Protein AF-A0A093ZI75-F1 (afdb_monomer)

pLDDT: mean 81.47, std 13.92, range [43.25, 97.25]

Solvent-accessible surface area (backbone atoms only — not comparable to full-atom values): 4120 Å² total; per-residue (Å²): 139,82,90,59,87,52,59,61,59,57,46,54,53,34,59,72,35,57,92,39,31,44,84,86,69,50,56,51,85,92,32,38,67,61,40,34,47,51,46,30,52,52,49,53,56,50,56,71,76,42,62,68,71,65,28,56,52,49,49,65,75,47,49,82,32,72,71,59,128

Sequence (69 aa):
MRDGEGWNEQADFWDRLEGFVGRDGWTSNETYEEALKMFASLREEGLKQMTGEERDDFEKRTKWASTAD

Secondary structure (DSSP, 8-state):
--S-TTHHHHHHHHHTTTTTS-TTS---TTTHHHHHHHHHHHHHHHHHH--HHHHHHHHHHHGGGGG--

Foldseek 3Di:
DPPPVCPVVLVVVQVVCPVQAHSVRDGDPVNVLVNLQVLLVVLVVVLVVDDDPVNVVSCVVSVSSVPND

Mean predicted aligned error: 7.29 Å

Radius of gyration: 13.77 Å; Cα contacts (8 Å, |Δi|>4): 41; chains: 1; 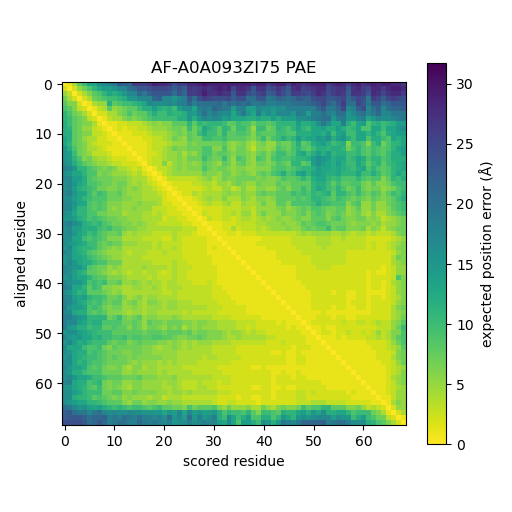bounding box: 41×15×28 Å

Structure (mmCIF, N/CA/C/O backbone):
data_AF-A0A093ZI75-F1
#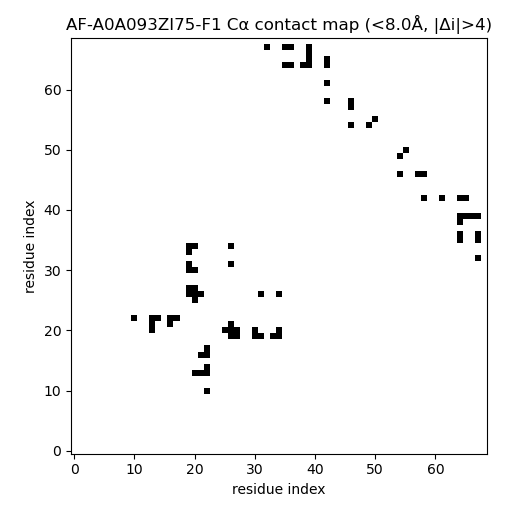
_entry.id   AF-A0A093ZI75-F1
#
loop_
_atom_site.group_PDB
_atom_site.id
_atom_site.type_symbol
_atom_site.label_atom_id
_atom_site.label_alt_id
_atom_site.label_comp_id
_atom_site.label_asym_id
_atom_site.label_entity_id
_atom_site.label_seq_id
_atom_site.pdbx_PDB_ins_code
_atom_site.Cartn_x
_atom_site.Cartn_y
_atom_site.Cartn_z
_atom_site.occupancy
_atom_site.B_iso_or_equiv
_atom_site.auth_seq_id
_atom_site.auth_comp_id
_atom_site.auth_asym_id
_atom_site.auth_atom_id
_atom_site.pdbx_PDB_model_num
ATOM 1 N N . MET A 1 1 ? -26.898 -8.186 -16.070 1.00 43.25 1 MET A N 1
ATOM 2 C CA . MET A 1 1 ? -25.467 -8.174 -16.423 1.00 43.25 1 MET A CA 1
ATOM 3 C C . MET A 1 1 ? -24.893 -6.947 -15.750 1.00 43.25 1 MET A C 1
ATOM 5 O O . MET A 1 1 ? -25.222 -5.847 -16.171 1.00 43.25 1 MET A O 1
ATOM 9 N N . ARG A 1 2 ? -24.208 -7.120 -14.620 1.00 51.72 2 ARG A N 1
ATOM 10 C CA . ARG A 1 2 ? -23.657 -6.013 -13.816 1.00 51.72 2 ARG A CA 1
ATOM 11 C C . ARG A 1 2 ? -22.173 -6.274 -13.529 1.00 51.72 2 ARG A C 1
ATOM 13 O O . ARG A 1 2 ? -21.663 -5.920 -12.482 1.00 51.72 2 ARG A O 1
ATOM 20 N N . ASP A 1 3 ? -21.507 -6.926 -14.480 1.00 54.62 3 ASP A N 1
ATOM 21 C CA . ASP A 1 3 ? -20.191 -7.553 -14.298 1.00 54.62 3 ASP A CA 1
ATOM 22 C C . ASP A 1 3 ? -19.086 -6.786 -15.047 1.00 54.62 3 ASP A C 1
ATOM 24 O O . ASP A 1 3 ? -18.156 -7.378 -15.583 1.00 54.62 3 ASP A O 1
ATOM 28 N N . GLY A 1 4 ? -19.225 -5.460 -15.150 1.00 53.88 4 GLY A N 1
ATOM 29 C CA . GLY A 1 4 ? -18.276 -4.605 -15.877 1.00 53.88 4 GLY A CA 1
ATOM 30 C C . GLY A 1 4 ? -18.181 -3.160 -15.383 1.00 53.88 4 GLY A C 1
ATOM 31 O O . GLY A 1 4 ? -17.270 -2.446 -15.795 1.00 53.88 4 GLY A O 1
ATOM 32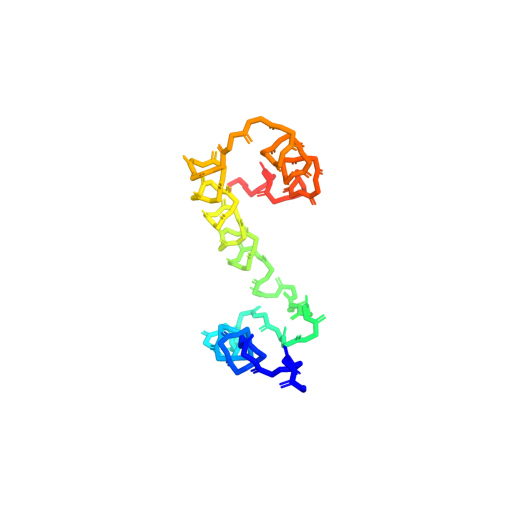 N N . GLU A 1 5 ? -19.073 -2.724 -14.487 1.00 49.84 5 GLU A N 1
ATOM 33 C CA . GLU A 1 5 ? -18.944 -1.430 -13.806 1.00 49.84 5 GLU A CA 1
ATOM 34 C C . GLU A 1 5 ? -17.794 -1.542 -12.796 1.00 49.84 5 GLU A C 1
ATOM 36 O O . GLU A 1 5 ? -17.907 -2.228 -11.785 1.00 49.84 5 GLU A O 1
ATOM 41 N N . GLY A 1 6 ? -16.651 -0.945 -13.134 1.00 55.62 6 GLY A N 1
ATOM 42 C CA . GLY A 1 6 ? -15.435 -0.943 -12.319 1.00 55.62 6 GLY A CA 1
ATOM 43 C C . GLY A 1 6 ? -14.233 -1.593 -12.999 1.00 55.62 6 GLY A C 1
ATOM 44 O O . GLY A 1 6 ? -13.129 -1.087 -12.846 1.00 55.62 6 GLY A O 1
ATOM 45 N N . TRP A 1 7 ? -14.417 -2.629 -13.829 1.00 61.06 7 TRP A N 1
ATOM 46 C CA . TRP A 1 7 ? -13.291 -3.383 -14.413 1.00 61.06 7 TRP A CA 1
ATOM 47 C C . TRP A 1 7 ? -12.330 -2.491 -15.217 1.00 61.06 7 TRP A C 1
ATOM 49 O O . TRP A 1 7 ? -11.116 -2.678 -15.155 1.00 61.06 7 TRP A O 1
ATOM 59 N N . ASN A 1 8 ? -12.871 -1.472 -15.896 1.00 66.44 8 ASN A N 1
ATOM 60 C CA . ASN A 1 8 ? -12.075 -0.446 -16.571 1.00 66.44 8 ASN A CA 1
ATOM 61 C C . ASN A 1 8 ? -11.353 0.487 -15.588 1.00 66.44 8 ASN A C 1
ATOM 63 O O . ASN A 1 8 ? -10.213 0.832 -15.835 1.00 66.44 8 ASN A O 1
ATOM 67 N N . GLU A 1 9 ? -11.956 0.856 -14.455 1.00 67.19 9 GLU A N 1
ATOM 68 C CA . GLU A 1 9 ? -11.313 1.717 -13.448 1.00 67.19 9 GLU A CA 1
ATOM 69 C C . GLU A 1 9 ? -10.177 0.994 -12.717 1.00 67.19 9 GLU A C 1
ATOM 71 O O . GLU A 1 9 ? -9.138 1.591 -12.445 1.00 67.19 9 GLU A O 1
ATOM 76 N N . GLN A 1 10 ? -10.343 -0.299 -12.418 1.00 65.88 10 GLN A N 1
ATOM 77 C CA . GLN A 1 10 ? -9.252 -1.105 -11.871 1.00 65.88 10 GLN A CA 1
ATOM 78 C C . GLN A 1 10 ? -8.145 -1.317 -12.907 1.00 65.88 10 GLN A C 1
ATOM 80 O O . GLN A 1 10 ? -6.974 -1.252 -12.546 1.00 65.88 10 GLN A O 1
ATOM 85 N N . ALA A 1 11 ? -8.485 -1.544 -14.178 1.00 68.69 11 ALA A N 1
ATOM 86 C CA . ALA A 1 11 ? -7.493 -1.639 -15.247 1.00 68.69 11 ALA A CA 1
ATOM 87 C C . ALA A 1 11 ? -6.736 -0.314 -15.439 1.00 68.69 11 ALA A C 1
ATOM 89 O O . ALA A 1 11 ? -5.514 -0.323 -15.390 1.00 68.69 11 ALA A O 1
ATOM 90 N N . ASP A 1 12 ? -7.441 0.816 -15.529 1.00 71.69 12 ASP A N 1
ATOM 91 C CA . ASP A 1 12 ? -6.856 2.155 -15.659 1.00 71.69 12 ASP A CA 1
ATOM 92 C C . ASP A 1 12 ? -5.981 2.521 -14.455 1.00 71.69 12 ASP A C 1
ATOM 94 O O . ASP A 1 12 ? -4.979 3.223 -14.594 1.00 71.69 12 ASP A O 1
ATOM 98 N N . PHE A 1 13 ? -6.351 2.068 -13.254 1.00 73.00 13 PHE A N 1
ATOM 99 C CA . PHE A 1 13 ? -5.514 2.213 -12.070 1.00 73.00 13 PHE A CA 1
ATOM 100 C C . PHE A 1 13 ? -4.182 1.479 -12.248 1.00 73.00 13 PHE A C 1
ATOM 102 O O . PHE A 1 13 ? -3.139 2.092 -12.048 1.00 73.00 13 PHE A O 1
ATOM 109 N N . TRP A 1 14 ? -4.202 0.209 -12.666 1.00 73.31 14 TRP A N 1
ATOM 110 C CA . TRP A 1 14 ? -2.979 -0.568 -12.893 1.00 73.31 14 TRP A CA 1
ATOM 111 C C . TRP A 1 14 ? -2.160 -0.059 -14.084 1.00 73.31 14 TRP A C 1
ATOM 113 O O . TRP A 1 14 ? -0.939 -0.016 -13.988 1.00 73.31 14 TRP A O 1
ATOM 123 N N . ASP A 1 15 ? -2.803 0.402 -15.156 1.00 76.94 15 ASP A N 1
ATOM 124 C CA . ASP A 1 15 ? -2.123 0.988 -16.317 1.00 76.94 15 ASP A CA 1
ATOM 125 C C . ASP A 1 15 ? -1.393 2.291 -15.939 1.00 76.94 15 ASP A C 1
ATOM 127 O O . ASP A 1 15 ? -0.306 2.567 -16.434 1.00 76.94 15 ASP A O 1
ATOM 131 N N . ARG A 1 16 ? -1.914 3.080 -14.987 1.00 75.06 16 ARG A N 1
ATOM 132 C CA . ARG A 1 16 ? -1.202 4.263 -14.456 1.00 75.06 16 ARG A CA 1
ATOM 133 C C . ARG A 1 16 ? 0.023 3.916 -13.610 1.00 75.06 16 ARG A C 1
ATOM 135 O O . ARG A 1 16 ? 0.833 4.803 -13.348 1.00 75.06 16 ARG A O 1
ATOM 142 N N . LEU A 1 17 ? 0.133 2.670 -13.158 1.00 75.38 17 LEU A N 1
ATOM 143 C CA . LEU A 1 17 ? 1.271 2.160 -12.392 1.00 75.38 17 LEU A CA 1
ATOM 144 C C . LEU A 1 17 ? 2.286 1.421 -13.276 1.00 75.38 17 LEU A C 1
ATOM 146 O O . LEU A 1 17 ? 3.328 0.984 -12.774 1.00 75.38 17 LEU A O 1
ATOM 150 N N . GLU A 1 18 ? 2.009 1.315 -14.581 1.00 74.69 18 GLU A N 1
ATOM 151 C CA . GLU A 1 18 ? 2.910 0.734 -15.570 1.00 74.69 18 GLU A CA 1
ATOM 152 C C . GLU A 1 18 ? 4.276 1.442 -15.520 1.00 74.69 18 GLU A C 1
ATOM 154 O O . GLU A 1 18 ? 4.376 2.667 -15.571 1.00 74.69 18 GLU A O 1
ATOM 159 N N . GLY A 1 19 ? 5.343 0.653 -15.362 1.00 71.62 19 GLY A N 1
ATOM 160 C CA . GLY A 1 19 ? 6.707 1.142 -15.127 1.00 71.62 19 GLY A CA 1
ATOM 161 C C . GLY A 1 19 ? 7.192 0.997 -13.680 1.00 71.62 19 GLY A C 1
ATOM 162 O O . GLY A 1 19 ? 8.395 0.876 -13.474 1.00 71.62 19 GLY A O 1
ATOM 163 N N . PHE A 1 20 ? 6.284 0.906 -12.701 1.00 73.75 20 PHE A N 1
ATOM 164 C CA . PHE A 1 20 ? 6.606 0.597 -11.297 1.00 73.75 20 PHE A CA 1
ATOM 165 C C . PHE A 1 20 ? 6.120 -0.794 -10.894 1.00 73.75 20 PHE A C 1
ATOM 167 O O . PHE A 1 20 ? 6.841 -1.549 -10.241 1.00 73.75 20 PHE A O 1
ATOM 174 N N . VAL A 1 21 ? 4.896 -1.142 -11.291 1.00 81.88 21 VAL A N 1
ATOM 175 C CA . VAL A 1 21 ? 4.271 -2.441 -11.033 1.00 81.88 21 VAL A CA 1
ATOM 176 C C . VAL A 1 21 ? 3.495 -2.851 -12.280 1.00 81.88 21 VAL A C 1
ATOM 178 O O . VAL A 1 21 ? 2.675 -2.095 -12.793 1.00 81.88 21 VAL A O 1
ATOM 181 N N . GLY A 1 22 ? 3.770 -4.050 -12.783 1.00 79.50 22 GLY A N 1
ATOM 182 C CA . GLY A 1 22 ? 3.012 -4.656 -13.866 1.00 79.50 22 GLY A CA 1
ATOM 183 C C . GLY A 1 22 ? 1.581 -4.963 -13.435 1.00 79.50 22 GLY A C 1
ATOM 184 O O . GLY A 1 22 ? 1.280 -5.137 -12.257 1.00 79.50 22 GLY A O 1
ATOM 185 N N . ARG A 1 23 ? 0.675 -5.078 -14.405 1.00 77.25 23 ARG A N 1
ATOM 186 C CA . ARG A 1 23 ? -0.747 -5.374 -14.161 1.00 77.25 23 ARG A CA 1
ATOM 187 C C . ARG A 1 23 ? -0.997 -6.707 -13.434 1.00 77.25 23 ARG A C 1
ATOM 189 O O . ARG A 1 23 ? -2.058 -6.908 -12.852 1.00 77.25 23 ARG A O 1
ATOM 196 N N . ASP A 1 24 ? -0.035 -7.619 -13.473 1.00 78.94 24 ASP A N 1
ATOM 197 C CA . ASP A 1 24 ? -0.021 -8.886 -12.736 1.00 78.94 24 ASP A CA 1
ATOM 198 C C . ASP A 1 24 ? 0.491 -8.753 -11.288 1.00 78.94 24 ASP A C 1
ATOM 200 O O . ASP A 1 24 ? 0.514 -9.736 -10.548 1.00 78.94 24 ASP A O 1
ATOM 204 N N . GLY A 1 25 ? 0.881 -7.547 -10.871 1.00 75.25 25 GLY A N 1
ATOM 205 C CA . GLY A 1 25 ? 1.477 -7.261 -9.570 1.00 75.25 25 GLY A CA 1
ATOM 206 C C . GLY A 1 25 ? 2.988 -7.494 -9.519 1.00 75.25 25 GLY A C 1
ATOM 207 O O . GLY A 1 25 ? 3.569 -7.418 -8.436 1.00 75.25 25 GLY A O 1
ATOM 208 N N . TRP A 1 26 ? 3.640 -7.784 -10.648 1.00 84.25 26 TRP A N 1
ATOM 209 C CA . TRP A 1 26 ? 5.084 -7.988 -10.693 1.00 84.25 26 TRP A CA 1
ATOM 210 C C . TRP A 1 26 ? 5.844 -6.655 -10.675 1.00 84.25 26 TRP A C 1
ATOM 212 O O . TRP A 1 26 ? 5.486 -5.712 -11.374 1.00 84.25 26 TRP A O 1
ATOM 222 N N . THR A 1 27 ? 6.930 -6.571 -9.907 1.00 87.50 27 THR A N 1
ATOM 223 C CA . THR A 1 27 ? 7.874 -5.444 -9.946 1.00 87.50 27 THR A CA 1
ATOM 224 C C . THR A 1 27 ? 9.303 -5.973 -10.007 1.00 87.50 27 THR A C 1
ATOM 226 O O . THR A 1 27 ? 9.599 -7.056 -9.493 1.00 87.50 27 THR A O 1
ATOM 229 N N . SER A 1 28 ? 10.194 -5.227 -10.657 1.00 87.44 28 SER A N 1
ATOM 230 C CA . SER A 1 28 ? 11.616 -5.564 -10.708 1.00 87.44 28 SER A CA 1
ATOM 231 C C . SER A 1 28 ? 12.307 -5.224 -9.382 1.00 87.44 28 SER A C 1
ATOM 233 O O . SER A 1 28 ? 11.807 -4.409 -8.612 1.00 87.44 28 SER A O 1
ATOM 235 N N . ASN A 1 29 ? 13.493 -5.787 -9.125 1.00 87.69 29 ASN A N 1
ATOM 236 C CA . ASN A 1 29 ? 14.285 -5.392 -7.949 1.00 87.69 29 ASN A CA 1
ATOM 237 C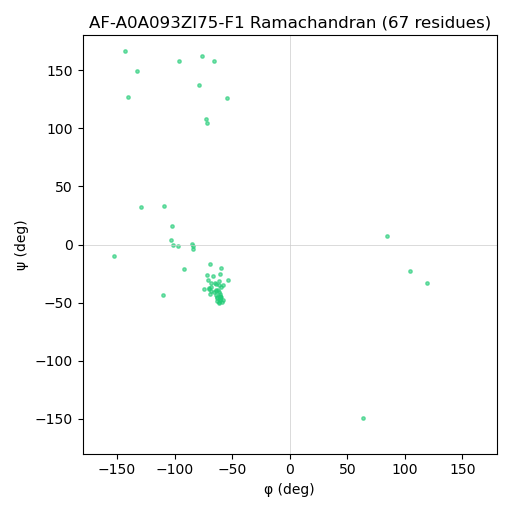 C . ASN A 1 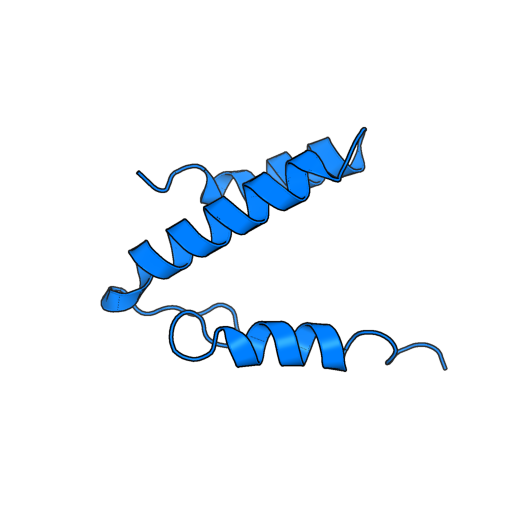29 ? 14.680 -3.904 -7.974 1.00 87.69 29 ASN A C 1
ATOM 239 O O . ASN A 1 29 ? 14.799 -3.296 -6.918 1.00 87.69 29 ASN A O 1
ATOM 243 N N . GLU A 1 30 ? 14.872 -3.317 -9.159 1.00 88.69 30 GLU A N 1
ATOM 244 C CA . GLU A 1 30 ? 15.264 -1.908 -9.308 1.00 88.69 30 GLU A CA 1
ATOM 245 C C . GLU A 1 30 ? 14.137 -0.956 -8.883 1.00 88.69 30 GLU A C 1
ATOM 247 O O . GLU A 1 30 ? 14.400 0.094 -8.307 1.00 88.69 30 GLU A O 1
ATOM 252 N N . THR A 1 31 ? 12.886 -1.360 -9.112 1.00 87.06 31 THR A N 1
ATOM 253 C CA . THR A 1 31 ? 11.671 -0.582 -8.817 1.00 87.06 31 THR A CA 1
ATOM 254 C C . THR A 1 31 ? 10.964 -1.032 -7.535 1.00 87.06 31 THR A C 1
ATOM 256 O O . THR A 1 31 ? 9.937 -0.463 -7.166 1.00 87.06 31 THR A O 1
ATOM 259 N N . TYR A 1 32 ? 11.493 -2.049 -6.845 1.00 88.44 32 TYR A N 1
ATOM 260 C CA . TYR A 1 32 ? 10.845 -2.689 -5.697 1.00 88.44 32 TYR A CA 1
ATOM 261 C C . TYR A 1 32 ? 10.591 -1.709 -4.548 1.00 88.44 32 TYR A C 1
ATOM 263 O O . TYR A 1 32 ? 9.484 -1.653 -4.018 1.00 88.44 32 TYR A O 1
ATOM 271 N N . GLU A 1 33 ? 11.592 -0.901 -4.193 1.00 89.00 33 GLU A N 1
ATOM 272 C CA . GLU A 1 33 ? 11.486 0.074 -3.099 1.00 89.00 33 GLU A CA 1
ATOM 273 C C . GLU A 1 33 ? 10.445 1.162 -3.393 1.00 89.00 33 GLU A C 1
ATOM 275 O O . GLU A 1 33 ? 9.667 1.560 -2.525 1.00 89.00 33 GLU A O 1
ATOM 280 N N . GLU A 1 34 ? 10.390 1.635 -4.638 1.00 86.94 34 GLU A N 1
ATOM 281 C CA . GLU A 1 34 ? 9.417 2.642 -5.066 1.00 86.94 34 GLU A CA 1
ATOM 282 C C . GLU A 1 34 ? 7.997 2.066 -5.090 1.00 86.94 34 GLU A C 1
ATOM 284 O O . GLU A 1 34 ? 7.061 2.693 -4.583 1.00 86.94 34 GLU A O 1
ATOM 289 N N . ALA A 1 35 ? 7.840 0.836 -5.587 1.00 87.50 35 ALA A N 1
ATOM 290 C CA . ALA A 1 35 ? 6.578 0.109 -5.546 1.00 87.50 35 ALA A CA 1
ATOM 291 C C . ALA A 1 35 ? 6.104 -0.118 -4.101 1.00 87.50 35 ALA A C 1
ATOM 293 O O . ALA A 1 35 ? 4.930 0.096 -3.790 1.00 87.50 35 ALA A O 1
ATOM 294 N N . LEU A 1 36 ? 7.009 -0.493 -3.193 1.00 89.06 36 LEU A N 1
ATOM 295 C CA . LEU A 1 36 ? 6.684 -0.710 -1.787 1.00 89.06 36 LEU A CA 1
ATOM 296 C C . LEU A 1 36 ? 6.215 0.589 -1.108 1.00 89.06 36 LEU A C 1
ATOM 298 O O . LEU A 1 36 ? 5.191 0.579 -0.423 1.00 89.06 36 LEU A O 1
ATOM 302 N N . LYS A 1 37 ? 6.880 1.724 -1.364 1.00 88.94 37 LYS A N 1
ATOM 303 C CA . LYS A 1 37 ? 6.470 3.056 -0.867 1.00 88.94 37 LYS A CA 1
ATOM 304 C C . LYS A 1 37 ? 5.104 3.494 -1.390 1.00 88.94 37 LYS A C 1
ATOM 306 O O . LYS A 1 37 ? 4.295 4.056 -0.645 1.00 88.94 37 LYS A O 1
ATOM 311 N N . MET A 1 38 ? 4.819 3.210 -2.656 1.00 87.12 38 MET A N 1
ATOM 312 C CA . MET A 1 38 ? 3.505 3.452 -3.245 1.00 87.12 38 MET A CA 1
ATOM 313 C C . MET A 1 38 ? 2.421 2.639 -2.524 1.00 87.12 38 MET A C 1
ATOM 315 O O . MET A 1 38 ? 1.411 3.203 -2.101 1.00 87.12 38 MET A O 1
ATOM 319 N N . PHE A 1 39 ? 2.631 1.335 -2.321 1.00 89.19 39 PHE A N 1
ATOM 320 C CA . PHE A 1 39 ? 1.676 0.497 -1.590 1.00 8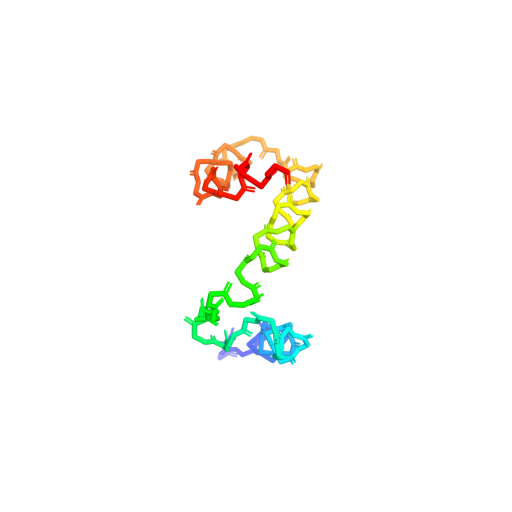9.19 39 PHE A CA 1
ATOM 321 C C . PHE A 1 39 ? 1.527 0.905 -0.121 1.00 89.19 39 PHE A C 1
ATOM 323 O O . PHE A 1 39 ? 0.416 0.843 0.407 1.00 89.19 39 PHE A O 1
ATOM 330 N N . ALA A 1 40 ? 2.596 1.376 0.526 1.00 91.06 40 ALA A N 1
ATOM 331 C CA . ALA A 1 40 ? 2.532 1.933 1.876 1.00 91.06 40 ALA A CA 1
ATOM 332 C C . ALA A 1 40 ? 1.603 3.160 1.936 1.00 91.06 40 ALA A C 1
ATOM 334 O O . ALA A 1 40 ? 0.734 3.232 2.806 1.00 91.06 40 ALA A O 1
ATOM 335 N N . SER A 1 41 ? 1.719 4.067 0.960 1.00 87.81 41 SER A N 1
ATOM 336 C CA . SER A 1 41 ? 0.859 5.254 0.837 1.00 87.81 41 SER A CA 1
ATOM 337 C C . SER A 1 41 ? -0.607 4.875 0.597 1.00 87.81 41 SER A C 1
ATOM 339 O O . SER A 1 41 ? -1.505 5.379 1.271 1.00 87.81 41 SER A O 1
ATOM 341 N N . LEU A 1 42 ? -0.866 3.930 -0.315 1.00 89.50 42 LEU A N 1
ATOM 342 C CA . LEU A 1 42 ? -2.219 3.424 -0.584 1.00 89.50 42 LEU A CA 1
ATOM 343 C C . LEU A 1 42 ? -2.838 2.758 0.646 1.00 89.50 42 LEU A C 1
ATOM 345 O O . LEU A 1 42 ? -4.019 2.952 0.933 1.00 89.50 42 LEU A O 1
ATOM 349 N N . ARG A 1 43 ? -2.040 1.985 1.390 1.00 93.06 43 ARG A N 1
ATOM 350 C CA . ARG A 1 43 ? -2.464 1.384 2.653 1.00 93.06 43 ARG A CA 1
ATOM 351 C C . ARG A 1 43 ? -2.850 2.459 3.664 1.00 93.06 43 ARG A C 1
ATOM 353 O O . ARG A 1 43 ? -3.883 2.321 4.314 1.00 93.06 43 ARG A O 1
ATOM 360 N N . GLU A 1 44 ? -2.024 3.488 3.830 1.00 92.88 44 GLU A N 1
ATOM 361 C CA . GLU A 1 44 ? -2.289 4.575 4.773 1.00 92.88 44 GLU A CA 1
ATOM 362 C C . GLU A 1 44 ? -3.614 5.279 4.453 1.00 92.88 44 GLU A C 1
ATOM 364 O O . GLU A 1 44 ? -4.465 5.417 5.333 1.00 92.88 44 GLU A O 1
ATOM 369 N N . GLU A 1 45 ? -3.825 5.654 3.191 1.00 90.38 45 GLU A N 1
ATOM 370 C CA . GLU A 1 45 ? -5.059 6.309 2.751 1.00 90.38 45 GLU A CA 1
ATOM 371 C C . GLU A 1 45 ? -6.283 5.393 2.866 1.00 90.38 45 GLU A C 1
ATOM 373 O O . GLU A 1 45 ? -7.332 5.827 3.346 1.00 90.38 45 GLU A O 1
ATOM 378 N N . GLY A 1 46 ? -6.152 4.109 2.520 1.00 90.44 46 GLY A N 1
ATOM 379 C CA . GLY A 1 46 ? -7.229 3.128 2.681 1.00 90.44 46 GLY A CA 1
ATOM 380 C C . GLY A 1 46 ? -7.658 2.965 4.143 1.00 90.44 46 GLY A C 1
ATOM 381 O O . GLY A 1 46 ? -8.846 3.021 4.459 1.00 90.44 46 GLY A O 1
ATOM 382 N N . LEU A 1 47 ? -6.696 2.861 5.066 1.00 95.06 47 LEU A N 1
ATOM 383 C CA . LEU A 1 47 ? -6.976 2.724 6.500 1.00 95.06 47 LEU A CA 1
ATOM 384 C C . LEU A 1 47 ? -7.628 3.964 7.123 1.00 95.06 47 LEU A C 1
ATOM 386 O O . LEU A 1 47 ? -8.330 3.820 8.125 1.00 95.06 47 LEU A O 1
ATOM 390 N N . LYS A 1 48 ? -7.395 5.161 6.566 1.00 94.06 48 LYS A N 1
ATOM 391 C CA . LYS A 1 48 ? -8.061 6.404 6.996 1.00 94.06 48 LYS A CA 1
ATOM 392 C C . LYS A 1 48 ? -9.538 6.443 6.593 1.00 94.06 48 LYS A C 1
ATOM 394 O O . LYS A 1 48 ? -10.328 7.076 7.288 1.00 94.06 48 LYS A O 1
ATOM 399 N N . GLN A 1 49 ? -9.901 5.804 5.481 1.00 93.00 49 GLN A N 1
ATOM 400 C CA . GLN A 1 49 ? -11.256 5.855 4.917 1.00 93.00 49 GLN A CA 1
ATOM 401 C C . GLN A 1 49 ? -12.169 4.722 5.409 1.00 93.00 49 GLN A C 1
ATOM 403 O O . GLN A 1 49 ? -13.390 4.856 5.352 1.00 93.00 49 GLN A O 1
ATOM 408 N N . MET A 1 50 ? -11.597 3.625 5.908 1.00 94.75 50 MET A N 1
ATOM 409 C CA . MET A 1 50 ? -12.338 2.450 6.383 1.00 94.75 50 MET A CA 1
ATOM 410 C C . MET A 1 50 ? -12.547 2.473 7.902 1.00 94.75 50 MET A C 1
ATOM 412 O O . MET A 1 50 ? -11.784 3.088 8.644 1.00 94.75 50 MET A O 1
ATOM 416 N N . THR A 1 51 ? -13.556 1.749 8.396 1.00 94.38 51 THR A N 1
ATOM 417 C CA . THR A 1 51 ? -13.782 1.524 9.838 1.00 94.38 51 THR A CA 1
ATOM 418 C C . THR A 1 51 ? -14.295 0.103 10.101 1.00 94.38 51 THR A C 1
ATOM 420 O O . THR A 1 51 ? -14.684 -0.599 9.172 1.00 94.38 51 THR A O 1
ATOM 423 N N . GLY A 1 52 ? -14.288 -0.339 11.364 1.00 96.75 52 GLY A N 1
ATOM 424 C CA . GLY A 1 52 ? -14.837 -1.644 11.758 1.00 96.75 52 GLY A CA 1
ATOM 425 C C . GLY A 1 52 ? -14.104 -2.847 11.149 1.00 96.75 52 GLY A C 1
ATOM 426 O O . GLY A 1 52 ? -12.905 -2.786 10.890 1.00 96.75 52 GLY A O 1
ATOM 427 N N . GLU A 1 53 ? -14.838 -3.938 10.922 1.00 96.88 53 GLU A N 1
ATOM 428 C CA . GLU A 1 53 ? -14.294 -5.216 10.429 1.00 96.88 53 GLU A CA 1
ATOM 429 C C . GLU A 1 53 ? -13.602 -5.084 9.061 1.00 96.88 53 GLU A C 1
ATOM 431 O O . GLU A 1 53 ? -12.549 -5.678 8.844 1.00 96.88 53 GLU A O 1
ATOM 436 N N . GLU A 1 54 ? -14.129 -4.234 8.173 1.00 95.25 54 GLU A N 1
ATOM 437 C CA . GLU A 1 54 ? -13.517 -3.946 6.870 1.00 95.25 54 GLU A CA 1
ATOM 438 C C . GLU A 1 54 ? -12.106 -3.364 7.024 1.00 95.25 54 GLU A C 1
ATOM 440 O O . GLU A 1 54 ? -11.165 -3.812 6.365 1.00 95.25 54 GLU A O 1
ATOM 445 N N . ARG A 1 55 ? -11.939 -2.403 7.941 1.00 96.12 55 ARG A N 1
ATOM 446 C CA . ARG A 1 55 ? -10.630 -1.816 8.249 1.00 96.12 55 ARG A CA 1
ATOM 447 C C . ARG A 1 55 ? -9.680 -2.857 8.828 1.00 96.12 55 ARG A C 1
ATOM 449 O O . ARG A 1 55 ? -8.526 -2.907 8.411 1.00 96.12 55 ARG A O 1
ATOM 456 N N . ASP A 1 56 ? -10.152 -3.673 9.766 1.00 96.94 56 ASP A N 1
ATOM 457 C CA . ASP A 1 56 ? -9.325 -4.680 10.435 1.00 96.94 56 ASP A CA 1
ATOM 458 C C . ASP A 1 56 ? -8.828 -5.746 9.447 1.00 96.94 56 ASP A C 1
ATOM 460 O O . ASP A 1 56 ? -7.673 -6.180 9.503 1.00 96.94 56 ASP A O 1
ATOM 464 N N . ASP A 1 57 ? -9.675 -6.164 8.510 1.00 97.25 57 ASP A N 1
ATOM 465 C CA . ASP A 1 57 ? -9.304 -7.132 7.483 1.00 97.25 57 ASP A CA 1
ATOM 466 C C . ASP A 1 57 ? -8.401 -6.526 6.410 1.00 97.25 57 ASP A C 1
ATOM 468 O O . ASP A 1 57 ? -7.427 -7.166 5.994 1.00 97.25 57 ASP A O 1
ATOM 472 N N . PHE A 1 58 ? -8.650 -5.278 6.009 1.00 94.31 58 PHE A N 1
ATOM 473 C CA . PHE A 1 58 ? -7.748 -4.543 5.129 1.00 94.31 58 PHE A CA 1
ATOM 474 C C . PHE A 1 58 ? -6.364 -4.377 5.768 1.00 94.31 58 PHE A C 1
ATOM 476 O O . PHE A 1 58 ? -5.354 -4.664 5.122 1.00 94.31 58 PHE A O 1
ATOM 483 N N . GLU A 1 59 ? -6.292 -4.012 7.051 1.00 95.25 59 GLU A N 1
ATOM 484 C CA . GLU A 1 59 ? -5.039 -3.883 7.800 1.00 95.25 59 GLU A CA 1
ATOM 485 C C . GLU A 1 59 ? -4.247 -5.196 7.816 1.00 95.25 59 GLU A C 1
ATOM 487 O O . GLU A 1 59 ? -3.054 -5.202 7.501 1.00 95.25 59 GLU A O 1
ATOM 492 N N . LYS A 1 60 ? -4.903 -6.323 8.129 1.00 95.75 60 LYS A N 1
ATOM 49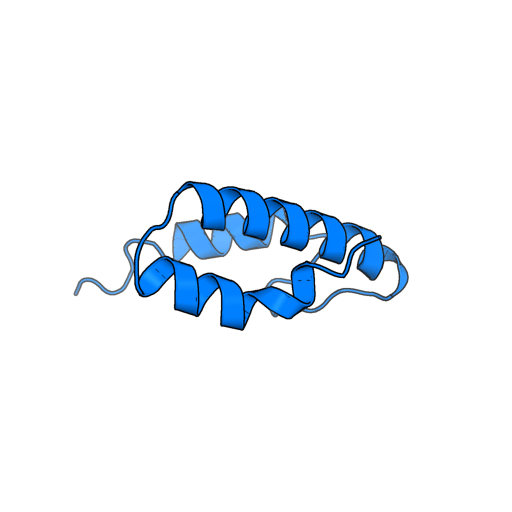3 C CA . LYS A 1 60 ? -4.261 -7.648 8.141 1.00 95.75 60 LYS A CA 1
ATOM 494 C C . LYS A 1 60 ? -3.714 -8.023 6.765 1.00 95.75 60 LYS A C 1
ATOM 496 O O . LYS A 1 60 ? -2.582 -8.493 6.670 1.00 95.75 60 LYS A O 1
ATOM 501 N N . ARG A 1 61 ? -4.497 -7.816 5.700 1.00 93.69 61 ARG A N 1
ATOM 502 C CA . ARG A 1 61 ? -4.128 -8.203 4.324 1.00 93.69 61 ARG A CA 1
ATOM 503 C C . ARG A 1 61 ? -3.040 -7.318 3.726 1.00 93.69 61 ARG A C 1
ATOM 505 O O . ARG A 1 61 ? -2.298 -7.779 2.864 1.00 93.69 61 ARG A O 1
ATOM 512 N N . THR A 1 62 ? -2.927 -6.075 4.184 1.00 94.12 62 THR A N 1
ATOM 513 C CA . THR A 1 62 ? -1.961 -5.091 3.669 1.00 94.12 62 THR A CA 1
ATOM 514 C C . THR A 1 62 ? -0.758 -4.883 4.584 1.00 94.12 62 THR A C 1
ATOM 516 O O . THR A 1 62 ? 0.104 -4.066 4.280 1.00 94.12 62 THR A O 1
ATOM 519 N N . LYS A 1 63 ? -0.637 -5.636 5.687 1.00 93.81 63 LYS A N 1
ATOM 520 C CA . LYS A 1 63 ? 0.461 -5.499 6.660 1.00 93.81 63 LYS A CA 1
ATOM 521 C C . LYS A 1 63 ? 1.860 -5.582 6.036 1.00 93.81 6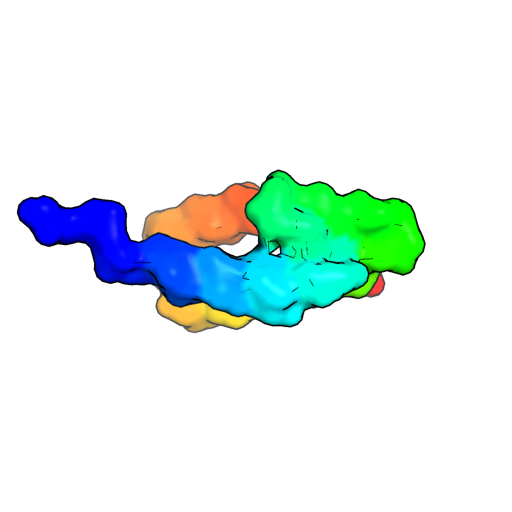3 LYS A C 1
ATOM 523 O O . LYS A 1 63 ? 2.777 -4.939 6.523 1.00 93.81 63 LYS A O 1
ATOM 528 N N . TRP A 1 64 ? 2.027 -6.332 4.951 1.00 90.81 64 TRP A N 1
ATOM 529 C CA . TRP A 1 64 ? 3.299 -6.431 4.227 1.00 90.81 64 TRP A CA 1
ATOM 530 C C . TRP A 1 64 ? 3.792 -5.083 3.670 1.00 90.81 64 TRP A C 1
ATOM 532 O O . TRP A 1 64 ? 4.989 -4.901 3.507 1.00 90.81 64 TRP A O 1
ATOM 542 N N . ALA A 1 65 ? 2.893 -4.129 3.415 1.00 89.88 65 ALA A N 1
ATOM 543 C CA . ALA A 1 65 ? 3.245 -2.809 2.901 1.00 89.88 65 ALA A CA 1
ATOM 544 C C . ALA A 1 65 ? 3.667 -1.822 4.006 1.00 89.88 65 ALA A C 1
ATOM 546 O O . ALA A 1 65 ? 4.049 -0.698 3.705 1.00 89.88 65 ALA A O 1
ATOM 547 N N . SER A 1 66 ? 3.601 -2.200 5.292 1.00 80.81 66 SER A N 1
ATOM 548 C CA . SER A 1 66 ? 4.022 -1.328 6.400 1.00 80.81 66 SER A CA 1
ATOM 549 C C . SER A 1 66 ? 5.523 -1.385 6.700 1.00 80.81 66 SER A C 1
ATOM 551 O O . SER A 1 66 ? 5.957 -0.763 7.662 1.00 80.81 66 SER A O 1
ATOM 553 N N . THR A 1 67 ? 6.293 -2.182 5.955 1.00 69.31 67 THR A N 1
ATOM 554 C CA . THR A 1 67 ? 7.741 -2.372 6.149 1.00 69.31 67 THR A CA 1
ATOM 555 C C . THR A 1 67 ? 8.585 -1.588 5.141 1.00 69.31 67 THR A C 1
ATOM 557 O O . THR A 1 67 ? 9.750 -1.918 4.957 1.00 69.31 67 THR A O 1
ATOM 560 N N . ALA A 1 68 ? 7.999 -0.606 4.448 1.00 61.25 68 ALA A N 1
ATOM 561 C CA . ALA A 1 68 ? 8.766 0.363 3.672 1.00 61.25 68 ALA A CA 1
ATOM 562 C C . ALA A 1 68 ? 9.457 1.317 4.662 1.00 61.25 68 ALA A C 1
ATOM 564 O O . ALA A 1 68 ? 8.761 2.100 5.310 1.00 61.25 68 ALA A O 1
ATOM 565 N N . ASP A 1 69 ? 10.776 1.203 4.818 1.00 51.59 69 ASP A N 1
ATOM 566 C CA . ASP A 1 69 ? 11.591 2.143 5.607 1.00 51.59 69 ASP A CA 1
ATOM 567 C C . AS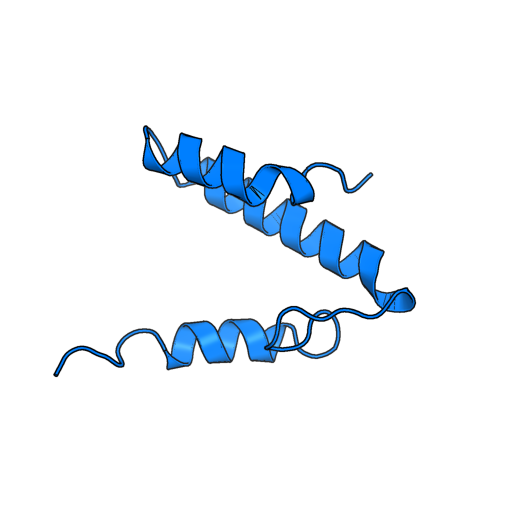P A 1 69 ? 11.879 3.452 4.835 1.00 51.59 69 ASP A C 1
ATOM 569 O O . ASP A 1 69 ? 12.039 3.428 3.585 1.00 51.59 69 ASP A O 1
#

Nearest PDB structures (foldseek):
  8wf6-assembly1_A  TM=6.279E-01  e=6.074E+00  Homo sapiens